Protein AF-A0A179S650-F1 (afdb_monomer)

Radius of gyration: 23.15 Å; Cα contacts (8 Å, |Δi|>4): 133; chains: 1; bounding box: 91×50×40 Å

Organism: NCBI:txid427683

Secondary structure (DSSP, 8-state):
-PPP-PPPPPEEEEEETTEEEEE----HHHHHHHHHHHHHHTTSS--TTHHHHHHHHHHHHHHHHHEEEEES-B-TTSPBPP--HHHHHHHHHSHHHHHHHIIIIIHHHHHHHHHHHHTTS-------PPPP--PPP-

Solvent-accessible surface area (backbone atoms only — not comparable to full-atom values): 8396 Å² total; per-residue (Å²): 134,91,84,87,76,79,84,65,73,70,44,78,43,80,50,48,97,76,24,36,39,26,29,42,61,88,43,70,71,49,52,55,52,15,50,50,46,24,55,51,47,76,67,44,89,65,70,75,62,45,69,61,52,24,49,51,34,30,47,51,46,42,45,64,69,21,55,75,48,72,43,73,54,47,51,100,86,64,49,78,58,74,90,42,68,68,52,47,52,56,46,56,70,35,62,69,50,34,53,34,45,37,63,72,58,46,49,59,53,52,51,55,52,48,56,60,56,62,70,70,74,82,74,82,74,80,79,76,80,76,82,86,89,75,84,84,83,133

Mean predicted aligned error: 9.76 Å

Sequence (138 aa):
MLKLSQPGEPFWLDVLPGVRVRFRPITVASMLVAREAVGKVFRDEDQDDVGARANIALVRELARRGIVEWEGIGDAGGQPIPVTREAVDLLMENWPAYDAIDNLYVAPALARDAEKNVSSSSSAGTSVEAPNTATPVA

Nearest PDB structures (foldseek):
  5nyp-assembly1_A-2  TM=3.931E-01  e=6.291E+00  Hyphomicrobium sp. MC1
  7bdj-assembly1_B  TM=3.093E-01  e=9.817E+00  Homo sapiens

pLDDT: mean 86.42, std 17.08, range [42.88, 98.69]

Foldseek 3Di:
DDDDDDFDDWDWDDQDVFKIFTWGACDPVLQVVLVVQLVVLVVDPDPPPSVVSSLLSSLLSRQLHTTDDMGQDDDPVSHDDDDDSVSSVVLCVPPSSVVSSCVVHPVVVVVVVVVVVVVPPPDPPPPPDDDDPDDDDD

Structure (mmCIF, N/CA/C/O backbone):
data_AF-A0A179S650-F1
#
_entry.id   AF-A0A179S650-F1
#
loop_
_atom_site.group_PDB
_atom_site.id
_atom_site.type_symbol
_atom_site.label_atom_id
_atom_site.label_alt_id
_atom_site.label_comp_id
_atom_site.label_asym_id
_atom_site.label_entity_id
_atom_site.label_seq_id
_atom_site.pdbx_PDB_ins_code
_atom_site.Cartn_x
_atom_site.Cartn_y
_atom_site.Cartn_z
_atom_site.occupancy
_atom_site.B_iso_or_equiv
_atom_site.auth_seq_id
_atom_site.auth_comp_id
_atom_site.auth_asym_id
_atom_site.auth_atom_id
_atom_site.pdbx_PDB_model_num
ATOM 1 N N . MET A 1 1 ? 27.386 -8.404 13.490 1.00 77.69 1 MET A N 1
ATOM 2 C CA . MET A 1 1 ? 26.578 -9.493 14.087 1.00 77.69 1 MET A CA 1
ATOM 3 C C . MET A 1 1 ? 25.110 -9.222 13.794 1.00 77.69 1 MET A C 1
ATOM 5 O O . MET A 1 1 ? 24.647 -8.134 14.120 1.00 77.69 1 MET A O 1
ATOM 9 N N . LEU A 1 2 ? 24.409 -10.156 13.145 1.00 77.50 2 LEU A N 1
ATOM 10 C CA . LEU A 1 2 ? 22.981 -10.018 12.838 1.00 77.50 2 LEU A CA 1
ATOM 11 C C . LEU A 1 2 ? 22.162 -10.116 14.134 1.00 77.50 2 LEU A C 1
ATOM 13 O O . LEU A 1 2 ? 22.281 -11.099 14.862 1.00 77.50 2 LEU A O 1
ATOM 17 N N . LYS A 1 3 ? 21.346 -9.099 14.428 1.00 71.56 3 LYS A N 1
ATOM 18 C CA . LYS A 1 3 ? 20.411 -9.113 15.561 1.00 71.56 3 LYS A CA 1
ATOM 19 C C . LYS A 1 3 ? 19.065 -9.647 15.079 1.00 71.56 3 LYS A C 1
ATOM 21 O O . LYS A 1 3 ? 18.504 -9.108 14.129 1.00 71.56 3 LYS A O 1
ATOM 26 N N . LEU A 1 4 ? 18.569 -10.704 15.717 1.00 76.56 4 LEU A N 1
ATOM 27 C CA . LEU A 1 4 ? 17.267 -11.292 15.407 1.00 76.56 4 LEU A CA 1
ATOM 28 C C . LEU A 1 4 ? 16.204 -10.711 16.344 1.00 76.56 4 LEU A C 1
ATOM 30 O O . LEU A 1 4 ? 16.412 -10.643 17.554 1.00 76.56 4 LEU A O 1
ATOM 34 N N . SER A 1 5 ? 15.067 -10.313 15.784 1.00 71.69 5 SER A N 1
ATOM 35 C CA . SER A 1 5 ? 13.887 -9.850 16.517 1.00 71.69 5 SER A CA 1
ATOM 36 C C . SER A 1 5 ? 12.631 -10.447 15.890 1.00 71.69 5 SER A C 1
ATOM 38 O O . SER A 1 5 ? 12.621 -10.779 14.702 1.00 71.69 5 SER A O 1
ATOM 40 N N . GLN A 1 6 ? 11.568 -10.590 16.679 1.00 72.88 6 GLN A N 1
ATOM 41 C CA . GLN A 1 6 ? 10.275 -11.006 16.141 1.00 72.88 6 GLN A CA 1
ATOM 42 C C . GLN A 1 6 ? 9.688 -9.910 15.232 1.00 72.88 6 GLN A C 1
ATOM 44 O O . GLN A 1 6 ? 10.024 -8.732 15.408 1.00 72.88 6 GLN A O 1
ATOM 49 N N . PRO A 1 7 ? 8.831 -10.268 14.255 1.00 75.75 7 PRO A N 1
ATOM 50 C CA . PRO A 1 7 ? 8.054 -9.281 13.516 1.00 75.75 7 PRO A CA 1
ATOM 51 C C . PRO A 1 7 ? 7.239 -8.429 14.492 1.00 75.75 7 PRO A C 1
ATOM 53 O O . PRO A 1 7 ? 6.649 -8.962 15.428 1.00 75.75 7 PRO A O 1
ATOM 56 N N . GLY A 1 8 ? 7.232 -7.113 14.287 1.00 83.94 8 GLY A N 1
ATOM 57 C CA . GLY A 1 8 ? 6.473 -6.196 15.138 1.00 83.94 8 GLY A CA 1
ATOM 58 C C . GLY A 1 8 ? 4.953 -6.357 15.010 1.00 83.94 8 GLY A C 1
ATOM 59 O O . GLY A 1 8 ? 4.440 -7.075 14.147 1.00 83.94 8 GLY A O 1
ATOM 60 N N . GLU A 1 9 ? 4.227 -5.633 15.855 1.00 92.31 9 GLU A N 1
ATOM 61 C CA . GLU A 1 9 ? 2.772 -5.510 15.757 1.00 92.31 9 GLU A CA 1
ATOM 62 C C . GLU A 1 9 ? 2.353 -4.596 14.589 1.00 92.31 9 GLU A C 1
ATOM 64 O O . GLU A 1 9 ? 3.159 -3.785 14.117 1.00 92.31 9 GLU A O 1
ATOM 69 N N . PRO A 1 10 ? 1.098 -4.695 14.103 1.00 97.06 10 PRO A N 1
ATOM 70 C CA . PRO A 1 10 ? 0.592 -3.781 13.090 1.00 97.06 10 PRO A CA 1
ATOM 71 C C . PRO A 1 10 ? 0.591 -2.322 13.561 1.00 97.06 10 PRO A C 1
ATOM 73 O O . PRO A 1 10 ? 0.061 -2.014 14.632 1.00 97.06 10 PRO A O 1
ATOM 76 N N . PHE A 1 11 ? 1.107 -1.423 12.727 1.00 96.81 11 PHE A N 1
ATOM 77 C CA . PHE A 1 11 ? 1.326 -0.009 13.040 1.00 96.81 11 PHE A CA 1
ATOM 78 C C . PHE A 1 11 ? 0.579 0.909 12.071 1.00 96.81 11 PHE A C 1
ATOM 80 O O . PHE A 1 11 ? 0.327 0.540 10.927 1.00 96.81 11 PHE A O 1
ATOM 87 N N . TRP A 1 12 ? 0.215 2.101 12.539 1.00 98.31 12 TRP A N 1
ATOM 88 C CA . TRP A 1 12 ? -0.476 3.114 11.742 1.00 98.31 12 TRP A CA 1
ATOM 89 C C . TRP A 1 12 ? 0.511 4.000 10.982 1.00 98.31 12 TRP A C 1
ATOM 91 O O . TRP A 1 12 ? 1.556 4.363 11.519 1.00 98.31 12 TRP A O 1
ATOM 101 N N . LEU A 1 13 ? 0.144 4.367 9.756 1.00 98.19 13 LEU A N 1
ATOM 102 C CA . LEU A 1 13 ? 0.788 5.400 8.953 1.00 98.19 13 LEU A CA 1
ATOM 103 C C . LEU A 1 13 ? -0.269 6.393 8.463 1.00 98.19 13 LEU A C 1
ATOM 105 O O . LEU A 1 13 ? -1.346 5.981 8.026 1.00 98.19 13 LEU A O 1
ATOM 109 N N . ASP A 1 14 ? 0.059 7.681 8.499 1.00 98.25 14 ASP A N 1
ATOM 110 C CA . ASP A 1 14 ? -0.727 8.734 7.855 1.00 98.25 14 ASP A CA 1
ATOM 111 C C . ASP A 1 14 ? -0.379 8.756 6.362 1.00 98.25 14 ASP A C 1
ATOM 113 O O . ASP A 1 14 ? 0.741 9.098 5.985 1.00 98.25 14 ASP A O 1
ATOM 117 N N . VAL A 1 15 ? -1.317 8.325 5.516 1.00 97.94 15 VAL A N 1
ATOM 118 C CA . VAL A 1 15 ? -1.082 8.127 4.074 1.00 97.94 15 VAL A CA 1
ATOM 119 C C . VAL A 1 15 ? -1.466 9.377 3.287 1.00 97.94 15 VAL A C 1
ATOM 121 O O . VAL A 1 15 ? -0.725 9.808 2.412 1.00 97.94 15 VAL A O 1
ATOM 124 N N . LEU A 1 16 ? -2.610 9.984 3.616 1.00 97.31 16 LEU A N 1
ATOM 125 C CA . LEU A 1 16 ? -3.088 11.246 3.041 1.00 97.31 16 LEU A CA 1
ATOM 126 C C . LEU A 1 16 ? -3.731 12.097 4.148 1.00 97.31 16 LEU A C 1
ATOM 128 O O . LEU A 1 16 ? -4.057 11.569 5.213 1.00 97.31 16 LEU A O 1
ATOM 132 N N . PRO A 1 17 ? -3.969 13.404 3.931 1.00 97.06 17 PRO A N 1
ATOM 133 C CA . PRO A 1 17 ? -4.726 14.215 4.879 1.00 97.06 17 PRO A CA 1
ATOM 134 C C . PRO A 1 17 ? -6.087 13.584 5.207 1.00 97.06 17 PRO A C 1
ATOM 136 O O . PRO A 1 17 ? -6.927 13.406 4.329 1.00 97.06 17 PRO A O 1
ATOM 139 N N . GLY A 1 18 ? -6.290 13.233 6.479 1.00 96.00 18 GLY A N 1
ATOM 140 C CA . GLY A 1 18 ? -7.510 12.572 6.951 1.00 96.00 18 GLY A CA 1
ATOM 141 C C . GLY A 1 18 ? -7.592 11.069 6.661 1.00 96.00 18 GLY A C 1
ATOM 142 O O . GLY A 1 18 ? -8.592 10.464 7.030 1.00 96.00 18 GLY A O 1
ATOM 143 N N . VAL A 1 19 ? -6.564 10.463 6.055 1.00 97.88 19 VAL A N 1
ATOM 144 C CA . VAL A 1 19 ? -6.497 9.027 5.751 1.00 97.88 19 VAL A CA 1
ATOM 145 C C . VAL A 1 19 ? -5.305 8.396 6.454 1.00 97.88 19 VAL A C 1
ATOM 147 O O . VAL A 1 19 ? -4.148 8.697 6.150 1.00 97.88 19 VAL A O 1
ATOM 150 N N . ARG A 1 20 ? -5.589 7.443 7.340 1.00 98.25 20 ARG A N 1
ATOM 151 C CA . ARG A 1 20 ? -4.566 6.629 8.002 1.00 98.25 20 ARG A CA 1
ATOM 152 C C . ARG A 1 20 ? -4.807 5.155 7.744 1.00 98.25 20 ARG A C 1
ATOM 154 O O . ARG A 1 20 ? -5.948 4.703 7.687 1.00 98.25 20 ARG A O 1
ATOM 161 N N . VAL A 1 21 ? -3.728 4.401 7.586 1.00 98.69 21 VAL A N 1
ATOM 162 C CA . VAL A 1 21 ? -3.777 2.978 7.245 1.00 98.69 21 VAL A CA 1
ATOM 163 C C . VAL A 1 21 ? -2.878 2.201 8.194 1.00 98.69 21 VAL A C 1
ATOM 165 O O . VAL A 1 21 ? -1.754 2.608 8.488 1.00 98.69 21 VAL A O 1
ATOM 168 N N . ARG A 1 22 ? -3.388 1.081 8.705 1.00 98.50 22 ARG A N 1
ATOM 169 C CA . ARG A 1 22 ? -2.665 0.192 9.606 1.00 98.50 22 ARG A CA 1
ATOM 170 C C . ARG A 1 22 ? -2.063 -0.962 8.824 1.00 98.50 22 ARG A C 1
ATOM 172 O O . ARG A 1 22 ? -2.781 -1.717 8.164 1.00 98.50 22 ARG A O 1
ATOM 179 N N . PHE A 1 23 ? -0.754 -1.135 8.952 1.00 98.44 23 PHE A N 1
ATOM 180 C CA . PHE A 1 23 ? 0.012 -2.134 8.223 1.00 98.44 23 PHE A CA 1
ATOM 181 C C . PHE A 1 23 ? 0.634 -3.171 9.152 1.00 98.44 23 PHE A C 1
ATOM 183 O O . PHE A 1 23 ? 1.198 -2.832 10.190 1.00 98.44 23 PHE A O 1
ATOM 190 N N . ARG A 1 24 ? 0.624 -4.442 8.747 1.00 97.31 24 ARG A N 1
ATOM 191 C CA . ARG A 1 24 ? 1.520 -5.470 9.294 1.00 97.31 24 ARG A CA 1
ATOM 192 C C . ARG A 1 24 ? 2.957 -5.160 8.874 1.00 97.31 24 ARG A C 1
ATOM 194 O O . ARG A 1 24 ? 3.168 -4.734 7.738 1.00 97.31 24 ARG A O 1
ATOM 201 N N . PRO A 1 25 ? 3.970 -5.448 9.702 1.00 95.31 25 PRO A N 1
ATOM 202 C CA . PRO A 1 25 ? 5.351 -5.408 9.236 1.00 95.31 25 PRO A CA 1
ATOM 203 C C . PRO A 1 25 ? 5.585 -6.348 8.052 1.00 95.31 25 PRO A C 1
ATOM 205 O O . PRO A 1 25 ? 5.084 -7.474 8.028 1.00 95.31 25 PRO A O 1
ATOM 208 N N . ILE A 1 26 ? 6.375 -5.891 7.078 1.00 94.62 26 ILE A N 1
ATOM 209 C CA . ILE A 1 26 ? 6.742 -6.703 5.916 1.00 94.62 26 ILE A CA 1
ATOM 210 C C . ILE A 1 26 ? 7.649 -7.842 6.382 1.00 94.62 26 ILE A C 1
ATOM 212 O O . ILE A 1 26 ? 8.762 -7.634 6.864 1.00 94.62 26 ILE A O 1
ATOM 216 N N . THR A 1 27 ? 7.152 -9.067 6.241 1.00 92.31 27 THR A N 1
ATOM 217 C CA . THR A 1 27 ? 7.890 -10.293 6.554 1.00 92.31 27 THR A CA 1
ATOM 218 C C . THR A 1 27 ? 8.605 -10.834 5.321 1.00 92.31 27 THR A C 1
ATOM 220 O O . THR A 1 27 ? 8.224 -10.539 4.187 1.00 92.31 27 THR A O 1
ATOM 223 N N . VAL A 1 28 ? 9.581 -11.724 5.530 1.00 91.88 28 VAL A N 1
ATOM 224 C CA . VAL A 1 28 ? 10.244 -12.457 4.435 1.00 91.88 28 VAL A CA 1
ATOM 225 C C . VAL A 1 28 ? 9.220 -13.186 3.556 1.00 91.88 28 VAL A C 1
ATOM 227 O O . VAL A 1 28 ? 9.306 -13.122 2.335 1.00 91.88 28 VAL A O 1
ATOM 230 N N . ALA A 1 29 ? 8.202 -13.812 4.157 1.00 93.56 29 ALA A N 1
ATOM 231 C CA . ALA A 1 29 ? 7.135 -14.479 3.412 1.00 93.56 29 ALA A CA 1
ATOM 232 C C . ALA A 1 29 ? 6.347 -13.508 2.513 1.00 93.56 29 ALA A C 1
ATOM 234 O O . ALA A 1 29 ? 5.992 -13.857 1.390 1.00 93.56 29 ALA A O 1
ATOM 235 N N . SER A 1 30 ? 6.098 -12.280 2.978 1.00 95.06 30 SER A N 1
ATOM 236 C CA . SER A 1 30 ? 5.430 -11.249 2.172 1.00 95.06 30 SER A CA 1
ATOM 237 C C . SER A 1 30 ? 6.319 -10.776 1.026 1.00 95.06 30 SER A C 1
ATOM 239 O O . SER A 1 30 ? 5.850 -10.672 -0.103 1.00 95.06 30 SER A O 1
ATOM 241 N N . MET A 1 31 ? 7.613 -10.585 1.295 1.00 95.62 31 MET A N 1
ATOM 242 C CA . MET A 1 31 ? 8.598 -10.195 0.287 1.00 95.62 31 MET A CA 1
ATOM 243 C C . MET A 1 31 ? 8.745 -11.246 -0.822 1.00 95.62 31 MET A C 1
ATOM 245 O O . MET A 1 31 ? 8.775 -10.898 -1.998 1.00 95.62 31 MET A O 1
ATOM 249 N N . LEU A 1 32 ? 8.808 -12.536 -0.476 1.00 96.50 32 LEU A N 1
ATOM 250 C CA . LEU A 1 32 ? 8.945 -13.612 -1.464 1.00 96.50 32 LEU A CA 1
ATOM 251 C C . LEU A 1 32 ? 7.735 -13.700 -2.397 1.00 96.50 32 LEU A C 1
ATOM 253 O O . LEU A 1 32 ? 7.913 -13.868 -3.601 1.00 96.50 32 LEU A O 1
ATOM 257 N N . VAL A 1 33 ? 6.520 -13.529 -1.873 1.00 97.25 33 VAL A N 1
ATOM 258 C CA . VAL A 1 33 ? 5.326 -13.537 -2.727 1.00 97.25 33 VAL A CA 1
ATOM 259 C C . VAL A 1 33 ? 5.236 -12.274 -3.583 1.00 97.25 33 VAL A C 1
ATOM 261 O O . VAL A 1 33 ? 4.893 -12.360 -4.760 1.00 97.25 33 VAL A O 1
ATOM 264 N N . ALA A 1 34 ? 5.624 -11.113 -3.052 1.00 97.00 34 ALA A N 1
ATOM 265 C CA . ALA A 1 34 ? 5.703 -9.893 -3.850 1.00 97.00 34 ALA A CA 1
ATOM 266 C C . ALA A 1 34 ? 6.722 -10.030 -5.000 1.00 97.00 34 ALA A C 1
ATOM 268 O O . ALA A 1 34 ? 6.438 -9.648 -6.133 1.00 97.00 34 ALA A O 1
ATOM 269 N N . ARG A 1 35 ? 7.871 -10.679 -4.761 1.00 95.94 35 ARG A N 1
ATOM 270 C CA . ARG A 1 35 ? 8.842 -11.021 -5.819 1.00 95.94 35 ARG A CA 1
ATOM 271 C C . ARG A 1 35 ? 8.281 -12.001 -6.847 1.00 95.94 35 ARG A C 1
ATOM 273 O O . ARG A 1 35 ? 8.613 -11.895 -8.023 1.00 95.94 35 ARG A O 1
ATOM 280 N N . GLU A 1 36 ? 7.432 -12.941 -6.442 1.00 97.06 36 GLU A N 1
ATOM 281 C CA . GLU A 1 36 ? 6.738 -13.819 -7.389 1.00 97.06 36 GLU A CA 1
ATOM 282 C C . GLU A 1 36 ? 5.791 -13.019 -8.298 1.00 97.06 36 GLU A C 1
ATOM 284 O O . GLU A 1 36 ? 5.753 -13.267 -9.504 1.00 97.06 36 GLU A O 1
ATOM 289 N N . ALA A 1 37 ? 5.068 -12.037 -7.746 1.00 96.19 37 ALA A N 1
ATOM 290 C CA . ALA A 1 37 ? 4.218 -11.132 -8.520 1.00 96.19 37 ALA A CA 1
ATOM 291 C C . ALA A 1 37 ? 5.039 -10.319 -9.535 1.00 96.19 37 ALA A C 1
ATOM 293 O O . ALA A 1 37 ? 4.692 -10.285 -10.713 1.00 96.19 37 ALA A O 1
ATOM 294 N N . VAL A 1 38 ? 6.182 -9.774 -9.113 1.00 96.75 38 VAL A N 1
ATOM 295 C CA . VAL A 1 38 ? 7.158 -9.126 -10.005 1.00 96.75 38 VAL A CA 1
ATOM 296 C C . VAL A 1 38 ? 7.632 -10.079 -11.107 1.00 96.75 38 VAL A C 1
ATOM 298 O O . VAL A 1 38 ? 7.632 -9.737 -12.285 1.00 96.75 38 VAL A O 1
ATOM 301 N N . GLY A 1 39 ? 7.988 -11.313 -10.749 1.00 94.56 39 GLY A N 1
ATOM 302 C CA . GLY A 1 39 ? 8.445 -12.317 -11.706 1.00 94.56 39 GLY A CA 1
ATOM 303 C C . GLY A 1 39 ? 7.388 -12.726 -12.736 1.00 94.56 39 GLY A C 1
ATOM 304 O O . GLY A 1 39 ? 7.758 -13.263 -13.776 1.00 94.56 39 GLY A O 1
ATOM 305 N N . LYS A 1 40 ? 6.091 -12.519 -12.464 1.00 93.62 40 LYS A N 1
ATOM 306 C CA . LYS A 1 40 ? 5.013 -12.715 -13.449 1.00 93.62 40 LYS A CA 1
ATOM 307 C C . LYS A 1 40 ? 4.996 -11.593 -14.485 1.00 93.62 40 LYS A C 1
ATOM 309 O O . LYS A 1 40 ? 4.807 -11.895 -15.652 1.00 93.62 40 LYS A O 1
ATOM 314 N N . VAL A 1 41 ? 5.276 -10.352 -14.078 1.00 93.94 41 VAL A N 1
ATOM 315 C CA . VAL A 1 41 ? 5.391 -9.206 -14.997 1.00 93.94 41 VAL A CA 1
ATOM 316 C C . VAL A 1 41 ? 6.535 -9.411 -15.988 1.00 93.94 41 VAL A C 1
ATOM 318 O O . VAL A 1 41 ? 6.348 -9.235 -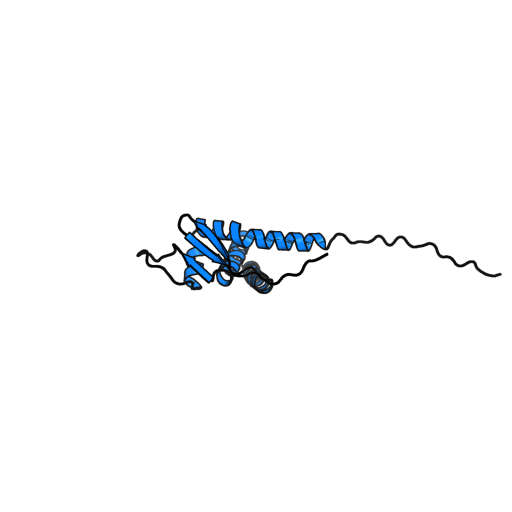17.178 1.00 93.94 41 VAL A O 1
ATOM 32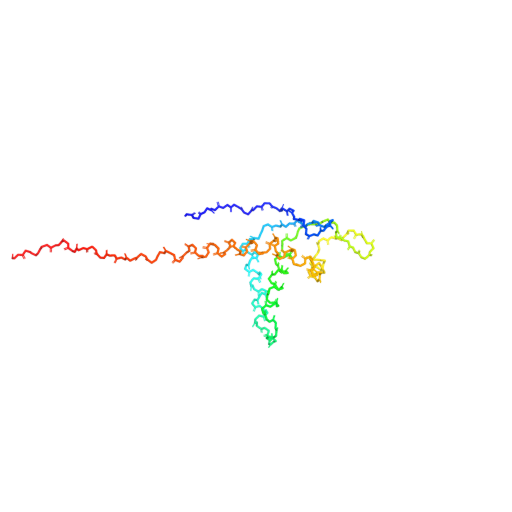1 N N . PHE A 1 42 ? 7.701 -9.871 -15.529 1.00 89.56 42 PHE A N 1
ATOM 322 C CA . PHE A 1 42 ? 8.840 -10.127 -16.425 1.00 89.56 42 PHE A CA 1
ATOM 323 C C . PHE A 1 42 ? 8.639 -11.291 -17.406 1.00 89.56 42 PHE A C 1
ATOM 325 O O . PHE A 1 42 ? 9.402 -11.425 -18.358 1.00 89.56 42 PHE A O 1
ATOM 332 N N . ARG A 1 43 ? 7.660 -12.164 -17.149 1.00 89.31 43 ARG A N 1
ATOM 333 C CA . ARG A 1 43 ? 7.289 -13.271 -18.043 1.00 89.31 43 ARG A CA 1
ATOM 334 C C . ARG A 1 43 ? 6.210 -12.881 -19.051 1.00 89.31 43 ARG A C 1
ATOM 336 O O . ARG A 1 43 ? 5.876 -13.708 -19.892 1.00 89.31 43 ARG A O 1
ATOM 343 N N . ASP A 1 44 ? 5.653 -11.682 -18.924 1.00 86.38 44 ASP A N 1
ATOM 344 C CA . ASP A 1 44 ? 4.706 -11.131 -19.881 1.00 86.38 44 ASP A CA 1
ATOM 345 C C . ASP A 1 44 ? 5.411 -10.874 -21.225 1.00 86.38 44 ASP A C 1
ATOM 347 O O . ASP A 1 44 ? 6.605 -10.564 -21.274 1.00 86.38 44 ASP A O 1
ATOM 351 N N . GLU A 1 45 ? 4.683 -11.058 -22.322 1.00 82.12 45 GLU A N 1
ATOM 352 C CA . GLU A 1 45 ? 5.202 -10.849 -23.678 1.00 82.12 45 GLU A CA 1
ATOM 353 C C . GLU A 1 45 ? 5.371 -9.352 -23.973 1.00 82.12 45 GLU A C 1
ATOM 355 O O . GLU A 1 45 ? 6.222 -8.962 -24.773 1.00 82.12 45 GLU A O 1
ATOM 360 N N . ASP A 1 46 ? 4.602 -8.516 -23.274 1.00 85.44 46 ASP A N 1
ATOM 361 C CA . ASP A 1 46 ? 4.687 -7.066 -23.327 1.00 85.44 46 ASP A CA 1
ATOM 362 C C . ASP A 1 46 ? 5.841 -6.542 -22.455 1.00 85.44 46 ASP A C 1
ATOM 364 O O . ASP A 1 46 ? 5.841 -6.667 -21.226 1.00 85.44 46 ASP A O 1
ATOM 368 N N . GLN A 1 47 ? 6.844 -5.966 -23.117 1.00 83.81 47 GLN A N 1
ATOM 369 C CA . GLN A 1 47 ? 8.061 -5.446 -22.491 1.00 83.81 47 GLN A CA 1
ATOM 370 C C . GLN A 1 47 ? 8.007 -3.931 -22.248 1.00 83.81 47 GLN A C 1
ATOM 372 O O . GLN A 1 47 ? 8.945 -3.377 -21.664 1.00 83.81 47 GLN A O 1
ATOM 377 N N . ASP A 1 48 ? 6.924 -3.263 -22.651 1.00 91.44 48 ASP A N 1
ATOM 378 C CA . ASP A 1 48 ? 6.758 -1.836 -22.412 1.00 91.44 48 ASP A CA 1
ATOM 379 C C . ASP A 1 48 ? 6.521 -1.578 -20.918 1.00 91.44 48 ASP A C 1
ATOM 381 O O . ASP A 1 48 ? 5.790 -2.295 -20.225 1.00 91.44 48 ASP A O 1
ATOM 385 N N . ASP A 1 49 ? 7.203 -0.557 -20.393 1.00 92.19 49 ASP A N 1
ATOM 386 C CA . ASP A 1 49 ? 7.121 -0.127 -18.994 1.00 92.19 49 ASP A CA 1
ATOM 387 C C . ASP A 1 49 ? 7.335 -1.251 -17.963 1.00 92.19 49 ASP A C 1
ATOM 389 O O . ASP A 1 4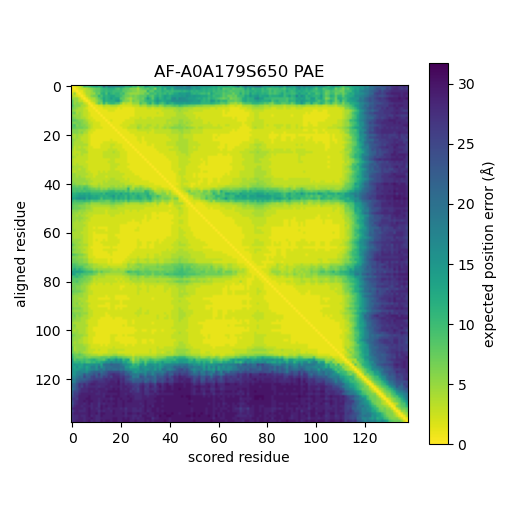9 ? 6.888 -1.153 -16.815 1.00 92.19 49 ASP A O 1
ATOM 393 N N . VAL A 1 50 ? 8.059 -2.318 -18.332 1.00 93.25 50 VAL A N 1
ATOM 394 C CA . VAL A 1 50 ? 8.228 -3.522 -17.499 1.00 93.25 50 VAL A CA 1
ATOM 395 C C . VAL A 1 50 ? 8.733 -3.193 -16.090 1.00 93.25 50 VAL A C 1
ATOM 397 O O . VAL A 1 50 ? 8.271 -3.775 -15.111 1.00 93.25 50 VAL A O 1
ATOM 400 N N . GLY A 1 51 ? 9.625 -2.205 -15.961 1.00 93.19 51 GLY A N 1
ATOM 401 C CA . GLY A 1 51 ? 10.129 -1.734 -14.670 1.00 93.19 51 GLY A CA 1
ATOM 402 C C . GLY A 1 51 ? 9.047 -1.074 -13.809 1.00 93.19 51 GLY A C 1
ATOM 403 O O . GLY A 1 51 ? 8.930 -1.385 -12.623 1.00 93.19 51 GLY A O 1
ATOM 404 N N . ALA A 1 52 ? 8.217 -0.213 -14.404 1.00 94.38 52 ALA A N 1
ATOM 405 C CA . ALA A 1 52 ? 7.111 0.433 -13.703 1.00 94.38 52 ALA A CA 1
ATOM 406 C C . ALA A 1 52 ? 6.038 -0.590 -13.307 1.00 94.38 52 ALA A C 1
ATOM 408 O O . ALA A 1 52 ? 5.598 -0.620 -12.159 1.00 94.38 52 ALA A O 1
ATOM 409 N N . ARG A 1 53 ? 5.683 -1.501 -14.219 1.00 95.50 53 ARG A N 1
ATOM 410 C CA . ARG A 1 53 ? 4.737 -2.597 -13.963 1.00 95.50 53 ARG A CA 1
ATOM 411 C C . ARG A 1 53 ? 5.234 -3.538 -12.869 1.00 95.50 53 ARG A C 1
ATOM 413 O O . ARG A 1 53 ? 4.449 -3.960 -12.021 1.00 95.50 53 ARG A O 1
ATOM 420 N N . ALA A 1 54 ? 6.531 -3.843 -12.854 1.00 96.00 54 ALA A N 1
ATOM 421 C CA . ALA A 1 54 ? 7.157 -4.623 -11.796 1.00 96.00 54 ALA A CA 1
ATOM 422 C C . ALA A 1 54 ? 7.046 -3.905 -10.444 1.00 96.00 54 ALA A C 1
ATOM 424 O O . ALA A 1 54 ? 6.644 -4.535 -9.465 1.00 96.00 54 ALA A O 1
ATOM 425 N N . ASN A 1 55 ? 7.323 -2.597 -10.382 1.00 96.38 55 ASN A N 1
ATOM 426 C CA . ASN A 1 55 ? 7.156 -1.837 -9.141 1.00 96.38 55 ASN A CA 1
ATOM 427 C C . ASN A 1 55 ? 5.695 -1.847 -8.663 1.00 96.38 55 ASN A C 1
ATOM 429 O O . ASN A 1 55 ? 5.428 -2.198 -7.517 1.00 96.38 55 ASN A O 1
ATOM 433 N N . ILE A 1 56 ? 4.741 -1.588 -9.563 1.00 97.56 56 ILE A N 1
ATOM 434 C CA . ILE A 1 56 ? 3.303 -1.632 -9.253 1.00 97.56 56 ILE A CA 1
ATOM 435 C C . ILE A 1 56 ? 2.905 -3.004 -8.701 1.00 97.56 56 ILE A C 1
ATOM 437 O O . ILE A 1 56 ? 2.193 -3.085 -7.698 1.00 97.56 56 ILE A O 1
ATOM 441 N N . ALA A 1 57 ? 3.373 -4.094 -9.317 1.00 97.62 57 ALA A N 1
ATOM 442 C CA . ALA A 1 57 ? 3.093 -5.449 -8.848 1.0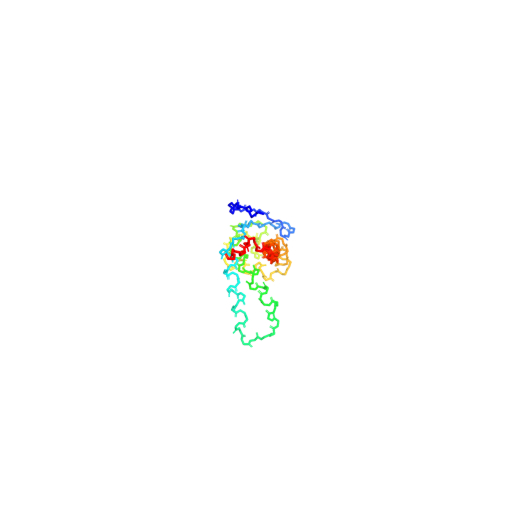0 97.62 57 ALA A CA 1
ATOM 443 C C . ALA A 1 57 ? 3.661 -5.707 -7.443 1.00 97.62 57 ALA A C 1
ATOM 445 O O . ALA A 1 57 ? 2.984 -6.319 -6.613 1.00 97.62 57 ALA A O 1
ATOM 446 N N . LEU A 1 58 ? 4.874 -5.221 -7.163 1.00 98.19 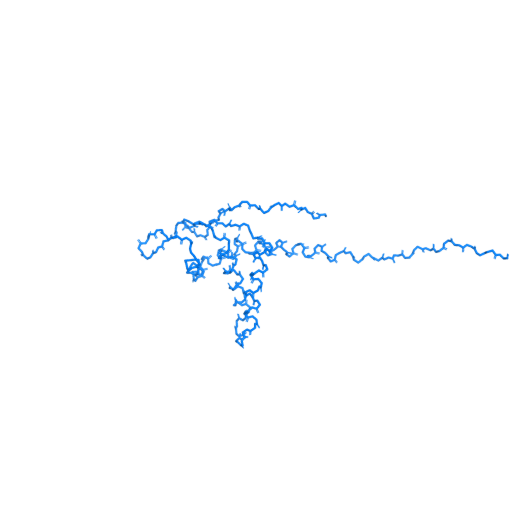58 LEU A N 1
ATOM 447 C CA . LEU A 1 58 ? 5.515 -5.336 -5.856 1.00 98.19 58 LEU A CA 1
ATOM 448 C C . LEU A 1 58 ? 4.728 -4.578 -4.779 1.00 98.19 58 LEU A C 1
ATOM 450 O O . LEU A 1 58 ? 4.334 -5.173 -3.773 1.00 98.19 58 LEU A O 1
ATOM 454 N N . VAL A 1 59 ? 4.482 -3.28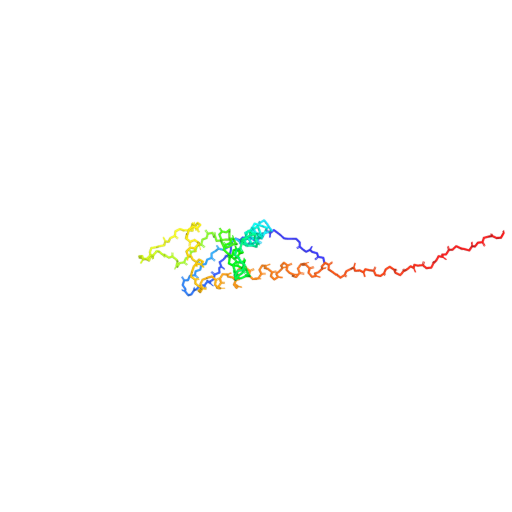3 -5.002 1.00 98.38 59 VAL A N 1
ATOM 455 C CA . VAL A 1 59 ? 3.802 -2.393 -4.051 1.00 98.38 59 VAL A CA 1
ATOM 456 C C . VAL A 1 59 ? 2.390 -2.895 -3.777 1.00 98.38 59 VAL A C 1
ATOM 458 O O . VAL A 1 59 ? 2.009 -3.054 -2.617 1.00 98.38 59 VAL A O 1
ATOM 461 N N . ARG A 1 60 ? 1.636 -3.248 -4.825 1.00 98.44 60 ARG A N 1
ATOM 462 C CA . ARG A 1 60 ? 0.268 -3.761 -4.693 1.00 98.44 60 ARG A CA 1
ATOM 463 C C . ARG A 1 60 ? 0.215 -5.065 -3.904 1.00 98.44 60 ARG A C 1
ATOM 465 O O . ARG A 1 60 ? -0.649 -5.223 -3.042 1.00 98.44 60 ARG A O 1
ATOM 472 N N . GLU A 1 61 ? 1.116 -6.012 -4.166 1.00 98.44 61 GLU A N 1
ATOM 473 C CA . GLU A 1 61 ? 1.110 -7.289 -3.444 1.00 98.44 61 GLU A CA 1
ATOM 474 C C . GLU A 1 61 ? 1.502 -7.113 -1.970 1.00 98.44 61 GLU A C 1
ATOM 476 O O . GLU A 1 61 ? 0.906 -7.745 -1.093 1.00 98.44 61 GLU A O 1
ATOM 481 N N . LEU A 1 62 ? 2.438 -6.208 -1.669 1.00 98.44 62 LEU A N 1
ATOM 482 C CA . LEU A 1 62 ? 2.775 -5.854 -0.290 1.00 98.44 62 LEU A CA 1
ATOM 483 C C . LEU A 1 62 ? 1.627 -5.118 0.410 1.00 98.44 62 LEU A C 1
ATOM 485 O O . LEU A 1 62 ? 1.315 -5.458 1.550 1.00 98.44 62 LEU A O 1
ATOM 489 N N . ALA A 1 63 ? 0.945 -4.187 -0.260 1.00 98.38 63 ALA A N 1
ATOM 490 C CA . ALA A 1 63 ? -0.213 -3.481 0.285 1.00 98.38 63 ALA A CA 1
ATOM 491 C C . ALA A 1 63 ? -1.362 -4.446 0.622 1.00 98.38 63 ALA A C 1
ATOM 493 O O . ALA A 1 63 ? -1.862 -4.437 1.746 1.00 98.38 63 ALA A O 1
ATOM 494 N N . ARG A 1 64 ? -1.716 -5.362 -0.290 1.00 98.25 64 ARG A N 1
ATOM 495 C CA . ARG A 1 64 ? -2.760 -6.387 -0.069 1.00 98.25 64 ARG A CA 1
ATOM 496 C C . ARG A 1 64 ? -2.509 -7.259 1.163 1.00 98.25 64 ARG A C 1
ATOM 498 O O . ARG A 1 64 ? -3.452 -7.742 1.782 1.00 98.25 64 ARG A O 1
ATOM 505 N N . ARG A 1 65 ? -1.242 -7.502 1.503 1.00 97.31 65 ARG A N 1
ATOM 506 C CA . ARG A 1 65 ? -0.831 -8.323 2.657 1.00 97.31 65 ARG A CA 1
ATOM 507 C C . ARG A 1 65 ? -0.673 -7.503 3.933 1.00 97.31 65 ARG A C 1
ATOM 509 O O . ARG A 1 65 ? -0.948 -7.989 5.037 1.00 97.31 65 ARG A O 1
ATOM 516 N N . GLY A 1 66 ? -0.180 -6.284 3.762 1.00 97.62 66 GLY A N 1
ATOM 517 C CA . GLY A 1 66 ? 0.157 -5.354 4.819 1.00 97.62 66 GLY A CA 1
ATOM 518 C C . GLY A 1 66 ? -1.072 -4.727 5.446 1.00 97.62 66 GLY A C 1
ATOM 519 O O . GLY A 1 66 ? -1.169 -4.721 6.666 1.00 97.62 66 GLY A O 1
ATOM 520 N N . ILE A 1 67 ? -2.012 -4.235 4.642 1.00 98.56 67 ILE A N 1
ATOM 521 C CA . ILE A 1 67 ? -3.155 -3.462 5.130 1.00 98.56 67 ILE A CA 1
ATOM 522 C C . ILE A 1 67 ? -4.089 -4.356 5.952 1.00 98.56 67 ILE A C 1
ATOM 524 O O . ILE A 1 67 ? -4.493 -5.438 5.519 1.00 98.56 67 ILE A O 1
ATOM 528 N N . VAL A 1 68 ? -4.411 -3.911 7.168 1.00 98.19 68 VAL A N 1
ATOM 529 C CA . VAL A 1 68 ? -5.302 -4.635 8.097 1.00 98.19 68 VAL A CA 1
ATOM 530 C C . VAL A 1 68 ? -6.509 -3.822 8.522 1.00 98.19 68 VAL A C 1
ATOM 532 O O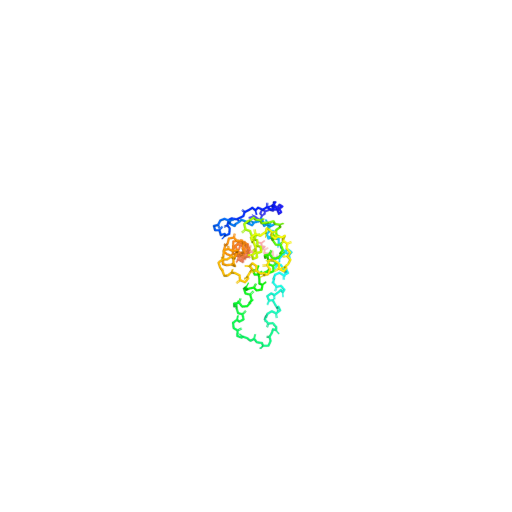 . VAL A 1 68 ? -7.517 -4.396 8.915 1.00 98.19 68 VAL A O 1
ATOM 535 N N . GLU A 1 69 ? -6.379 -2.502 8.481 1.00 98.31 69 GLU A N 1
ATOM 536 C CA . GLU A 1 69 ? -7.348 -1.542 8.991 1.00 98.31 69 GLU A CA 1
ATOM 537 C C . GLU A 1 69 ? -7.053 -0.187 8.333 1.00 98.31 69 GLU A C 1
ATOM 539 O O . GLU A 1 69 ? -5.902 0.087 7.976 1.00 98.31 69 GLU A O 1
ATOM 544 N N . TRP A 1 70 ? -8.063 0.661 8.168 1.00 98.56 70 TRP A N 1
ATOM 545 C CA . TRP A 1 70 ? -7.886 2.042 7.721 1.00 98.56 70 TRP A CA 1
ATOM 546 C C . TRP A 1 70 ? -8.970 2.949 8.289 1.00 98.56 70 TRP A C 1
ATOM 548 O O . TRP A 1 70 ? -10.027 2.490 8.719 1.00 98.56 70 TRP A O 1
ATOM 558 N N . GLU A 1 71 ? -8.716 4.249 8.240 1.00 98.00 71 GLU A N 1
ATOM 559 C CA . GLU A 1 71 ? -9.691 5.292 8.525 1.00 98.00 71 GLU A CA 1
ATOM 560 C C . GLU A 1 71 ? -9.621 6.378 7.455 1.00 98.00 71 GLU A C 1
ATOM 562 O O . GLU A 1 71 ? -8.577 6.581 6.833 1.00 98.00 71 GLU A O 1
ATOM 567 N N . GLY A 1 72 ? -10.743 7.068 7.241 1.00 96.31 72 GLY A N 1
ATOM 568 C CA . GLY A 1 72 ? -10.852 8.123 6.230 1.00 96.31 72 GLY A CA 1
ATOM 569 C C . GLY A 1 72 ? -11.058 7.623 4.801 1.00 96.31 72 GLY A C 1
ATOM 570 O O . GLY A 1 72 ? -11.088 8.430 3.878 1.00 96.31 72 GLY A O 1
ATOM 571 N N . ILE A 1 73 ? -11.221 6.311 4.607 1.00 96.69 73 ILE A N 1
ATOM 572 C CA . ILE A 1 73 ? -11.506 5.704 3.303 1.00 96.69 73 ILE A CA 1
ATOM 573 C C . ILE A 1 73 ? -12.970 5.276 3.266 1.00 96.69 73 ILE A C 1
ATOM 575 O O . ILE A 1 73 ? -13.416 4.471 4.089 1.00 96.69 73 ILE A O 1
ATOM 579 N N . GLY A 1 74 ? -13.704 5.810 2.295 1.00 94.75 74 GLY A N 1
ATOM 580 C CA . GLY A 1 74 ? -15.109 5.505 2.082 1.00 94.75 74 GLY A CA 1
ATOM 581 C C . GLY A 1 74 ? -15.467 5.353 0.610 1.00 94.75 74 GLY A C 1
ATOM 582 O O . GLY A 1 74 ? -14.652 5.602 -0.277 1.00 94.75 74 GLY A O 1
ATOM 583 N N . ASP A 1 75 ? -16.693 4.908 0.367 1.00 92.00 75 ASP A N 1
ATOM 584 C CA . ASP A 1 75 ? -17.267 4.792 -0.968 1.00 92.00 75 ASP A CA 1
ATOM 585 C C . ASP A 1 75 ? -17.652 6.166 -1.551 1.00 92.00 75 ASP A C 1
ATOM 587 O O . ASP A 1 75 ? -17.404 7.223 -0.966 1.00 92.00 75 ASP A O 1
ATOM 591 N N . ALA A 1 76 ? -18.298 6.164 -2.720 1.00 89.50 76 ALA A N 1
ATOM 592 C CA . ALA A 1 76 ? -18.768 7.388 -3.371 1.00 89.50 76 ALA A CA 1
ATOM 593 C C . ALA A 1 76 ? -19.787 8.191 -2.531 1.00 89.50 76 ALA A C 1
ATOM 595 O O . ALA A 1 76 ? -19.972 9.381 -2.777 1.00 89.50 76 ALA A O 1
ATOM 596 N N . GLY A 1 77 ? -20.450 7.559 -1.557 1.00 89.25 77 GLY A N 1
ATOM 597 C CA . GLY A 1 77 ? -21.352 8.202 -0.602 1.00 89.25 77 GLY A CA 1
ATOM 598 C C . GLY A 1 77 ? -20.664 8.650 0.691 1.00 89.25 77 GLY A C 1
ATOM 599 O O . GLY A 1 77 ? -21.339 9.169 1.580 1.00 89.25 77 GLY A O 1
ATOM 600 N N . GLY A 1 78 ? -19.348 8.450 0.815 1.00 89.56 78 GLY A N 1
ATOM 601 C CA . GLY A 1 78 ? -18.572 8.753 2.015 1.00 89.56 78 GLY A CA 1
ATOM 602 C C . GLY A 1 78 ? -18.747 7.736 3.143 1.00 89.56 78 GLY A C 1
ATOM 603 O O . GLY A 1 78 ? -18.325 8.010 4.267 1.00 89.56 78 GLY A O 1
ATOM 604 N N . GLN A 1 79 ? -19.357 6.577 2.880 1.00 94.31 79 GLN A N 1
ATOM 605 C CA . GLN A 1 79 ? -19.513 5.540 3.895 1.00 94.31 79 GLN A CA 1
ATOM 606 C C . GLN A 1 79 ? -18.225 4.733 4.040 1.00 94.31 79 GLN A C 1
ATOM 608 O O . GLN A 1 79 ? -17.661 4.336 3.018 1.00 94.31 79 GLN A O 1
ATOM 613 N N . PRO A 1 80 ? -17.756 4.450 5.271 1.00 95.38 80 PRO A N 1
ATOM 614 C CA . PRO A 1 80 ? -16.550 3.661 5.478 1.00 95.38 80 PRO A CA 1
ATOM 615 C C . PRO A 1 80 ? -16.634 2.305 4.781 1.00 95.38 80 PRO A C 1
ATOM 617 O O . PRO A 1 80 ? -17.592 1.554 4.975 1.00 95.38 80 PRO A O 1
ATOM 620 N N . ILE A 1 81 ? -15.608 1.975 4.000 1.00 96.69 81 ILE A N 1
ATOM 621 C CA . ILE A 1 81 ? -15.516 0.676 3.329 1.00 96.69 81 ILE A CA 1
ATOM 622 C C . ILE A 1 81 ? -14.626 -0.279 4.131 1.00 96.69 81 ILE A C 1
ATOM 624 O O . ILE A 1 81 ? -13.635 0.162 4.713 1.00 96.69 81 ILE A O 1
ATOM 628 N N . PRO A 1 82 ? -14.937 -1.585 4.193 1.00 96.69 82 PRO A N 1
ATOM 629 C CA . PRO A 1 82 ? -14.067 -2.558 4.840 1.00 96.69 82 PRO A CA 1
ATOM 630 C C . PRO A 1 82 ? -12.802 -2.811 4.013 1.00 96.69 82 PRO A C 1
ATOM 632 O O . PRO A 1 82 ? -12.808 -2.701 2.786 1.00 96.69 82 PRO A O 1
ATOM 635 N N . VAL A 1 83 ? -11.726 -3.231 4.682 1.00 97.94 83 VAL A N 1
ATOM 636 C CA . VAL A 1 83 ? -10.502 -3.685 4.010 1.00 97.94 83 VAL A CA 1
ATOM 637 C C . VAL A 1 83 ? -10.778 -5.013 3.302 1.00 97.94 83 VAL A C 1
ATOM 639 O O . VAL A 1 83 ? -10.808 -6.073 3.927 1.00 97.94 83 VAL A O 1
ATOM 642 N N . THR A 1 84 ? -10.957 -4.960 1.985 1.00 97.75 84 THR A N 1
ATOM 643 C CA . THR A 1 84 ? -10.983 -6.135 1.101 1.00 97.75 84 THR A CA 1
ATOM 644 C C . THR A 1 84 ? -9.881 -6.027 0.053 1.00 97.75 84 THR A C 1
ATOM 646 O O . THR A 1 84 ? -9.291 -4.962 -0.136 1.00 97.75 84 THR A O 1
ATOM 649 N N . ARG A 1 85 ? -9.590 -7.127 -0.651 1.00 96.69 85 ARG A N 1
ATOM 650 C CA . ARG A 1 85 ? -8.607 -7.119 -1.744 1.00 96.69 85 ARG A CA 1
ATOM 651 C C . ARG A 1 85 ? -8.986 -6.095 -2.816 1.00 96.69 85 ARG A C 1
ATOM 653 O O . ARG A 1 85 ? -8.126 -5.353 -3.270 1.00 96.69 85 ARG A O 1
ATOM 660 N N . GLU A 1 86 ? -10.264 -6.035 -3.162 1.00 97.00 86 GLU A N 1
ATOM 661 C CA . GLU A 1 86 ? -10.821 -5.138 -4.173 1.00 97.00 86 GLU A CA 1
ATOM 662 C C . GLU A 1 86 ? -10.717 -3.679 -3.723 1.00 97.00 86 GLU A C 1
ATOM 664 O O . GLU A 1 86 ? -10.306 -2.821 -4.496 1.00 97.00 86 GLU A O 1
ATOM 669 N N . ALA A 1 87 ? -11.020 -3.394 -2.453 1.00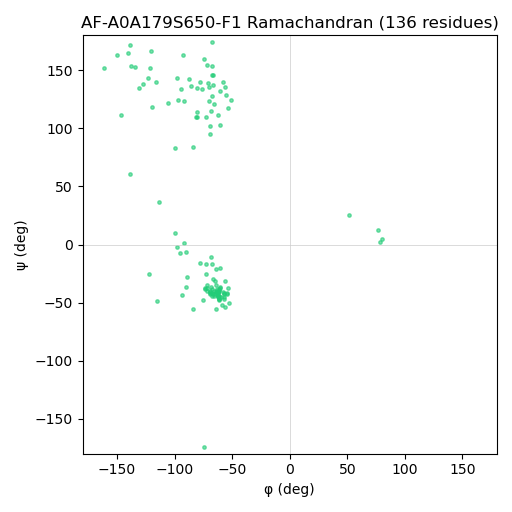 97.81 87 ALA A N 1
ATOM 670 C CA . ALA A 1 87 ? -10.898 -2.049 -1.903 1.00 97.81 87 ALA A CA 1
ATOM 671 C C . ALA A 1 87 ? -9.430 -1.585 -1.818 1.00 97.81 87 ALA A C 1
ATOM 673 O O . ALA A 1 87 ? -9.130 -0.432 -2.124 1.00 97.81 87 ALA A O 1
ATOM 674 N N . VAL A 1 88 ? -8.497 -2.480 -1.467 1.00 98.31 88 VAL A N 1
ATOM 675 C CA . VAL A 1 88 ? -7.054 -2.188 -1.532 1.00 98.31 88 VAL A CA 1
ATOM 676 C C . VAL A 1 88 ? -6.625 -1.925 -2.973 1.00 98.31 88 VAL A C 1
ATOM 678 O O . VAL A 1 88 ? -5.864 -0.996 -3.219 1.00 98.31 88 VAL A O 1
ATOM 681 N N . ASP A 1 89 ? -7.120 -2.704 -3.933 1.00 97.69 89 ASP A N 1
ATOM 682 C CA . ASP A 1 89 ? -6.805 -2.495 -5.343 1.00 97.69 89 ASP A CA 1
ATOM 683 C C . ASP A 1 89 ? -7.301 -1.141 -5.850 1.00 97.69 89 ASP A C 1
ATOM 685 O O . ASP A 1 89 ? -6.544 -0.457 -6.530 1.00 97.69 89 ASP A O 1
ATOM 689 N N . LEU A 1 90 ? -8.505 -0.719 -5.454 1.00 97.25 90 LEU A N 1
ATOM 690 C CA . LEU A 1 90 ? -9.028 0.618 -5.749 1.00 97.25 90 LEU A CA 1
ATOM 691 C C . LEU A 1 90 ? -8.181 1.727 -5.112 1.00 97.25 90 LEU A C 1
ATOM 693 O O . LEU A 1 90 ? -7.909 2.732 -5.765 1.00 97.25 90 LEU A O 1
ATOM 697 N N . LEU A 1 91 ? -7.723 1.546 -3.868 1.00 97.62 91 LEU A N 1
ATOM 698 C CA . LEU A 1 91 ? -6.805 2.488 -3.220 1.00 97.62 91 LEU A CA 1
ATOM 699 C C . LEU A 1 91 ? -5.488 2.619 -4.000 1.00 97.62 91 LEU A C 1
ATOM 701 O O . LEU A 1 91 ? -4.953 3.717 -4.111 1.00 97.62 91 LEU A O 1
ATOM 705 N N . MET A 1 92 ? -4.979 1.522 -4.564 1.00 98.19 92 MET A N 1
ATOM 706 C CA . MET A 1 92 ? -3.748 1.511 -5.365 1.00 98.19 92 MET A CA 1
ATOM 707 C C . MET A 1 92 ? -3.899 2.156 -6.750 1.00 98.19 92 MET A C 1
ATOM 709 O O . MET A 1 92 ? -2.886 2.507 -7.345 1.00 98.19 92 MET A O 1
ATOM 713 N N . GLU A 1 93 ? -5.122 2.354 -7.255 1.00 97.50 93 GLU A N 1
ATOM 714 C CA . GLU A 1 93 ? -5.366 3.166 -8.462 1.00 97.50 93 GLU A CA 1
ATOM 715 C C . GLU A 1 93 ? -5.319 4.678 -8.171 1.00 97.50 93 GLU A C 1
ATOM 717 O O . GLU A 1 93 ? -5.210 5.499 -9.084 1.00 97.50 93 GLU A O 1
ATOM 722 N N . ASN A 1 94 ? -5.399 5.082 -6.899 1.00 97.06 94 ASN A N 1
ATOM 723 C CA . ASN A 1 94 ? -5.233 6.475 -6.512 1.00 97.06 94 ASN A CA 1
ATOM 724 C C . ASN A 1 94 ? -3.739 6.818 -6.434 1.00 97.06 94 ASN A C 1
ATOM 726 O O . ASN A 1 94 ? -3.050 6.390 -5.511 1.00 97.06 94 ASN A O 1
ATOM 730 N N . TRP A 1 95 ? -3.253 7.632 -7.377 1.00 97.31 95 TRP A N 1
ATOM 731 C CA . TRP A 1 95 ? -1.830 7.982 -7.460 1.00 97.31 95 TRP A CA 1
ATOM 732 C C . TRP A 1 95 ? -1.236 8.534 -6.146 1.00 97.31 95 TRP A C 1
ATOM 734 O O . TRP A 1 95 ? -0.231 7.985 -5.697 1.00 97.31 95 TRP A O 1
ATOM 744 N N . PRO A 1 96 ? -1.834 9.541 -5.472 1.00 98.31 96 PRO A N 1
ATOM 745 C CA . PRO A 1 96 ? -1.315 10.019 -4.188 1.00 98.31 96 PRO A CA 1
ATOM 746 C C . PRO A 1 96 ? -1.216 8.935 -3.108 1.00 98.31 96 PRO A C 1
ATOM 748 O O . PRO A 1 96 ? -0.232 8.890 -2.375 1.00 98.31 96 PRO A O 1
ATOM 751 N N . ALA A 1 97 ? -2.218 8.058 -3.000 1.00 98.19 97 ALA A N 1
ATOM 752 C CA . ALA A 1 97 ? -2.196 6.970 -2.029 1.00 98.19 97 ALA A CA 1
ATOM 753 C C . ALA A 1 97 ? -1.144 5.910 -2.377 1.00 98.19 97 ALA A C 1
ATOM 755 O O . ALA A 1 97 ? -0.438 5.446 -1.483 1.00 98.19 97 ALA A O 1
ATOM 756 N N . TYR A 1 98 ? -1.026 5.544 -3.657 1.00 98.62 98 TYR A N 1
ATOM 757 C CA . TYR A 1 98 ? 0.010 4.634 -4.140 1.00 98.62 98 TYR A CA 1
ATOM 758 C C . TYR A 1 98 ? 1.403 5.161 -3.783 1.00 98.62 98 TYR A C 1
ATOM 760 O O . TYR A 1 98 ? 2.169 4.456 -3.131 1.00 98.62 98 TYR A O 1
ATOM 768 N N . ASP A 1 99 ? 1.702 6.409 -4.153 1.00 98.50 99 ASP A N 1
ATOM 769 C CA . ASP A 1 99 ? 3.011 7.029 -3.932 1.00 98.50 99 ASP A CA 1
ATOM 770 C C . ASP A 1 99 ? 3.339 7.132 -2.435 1.00 98.50 99 ASP A C 1
ATOM 772 O O . ASP A 1 99 ? 4.429 6.762 -1.997 1.00 98.50 99 ASP A O 1
ATOM 776 N N . ALA A 1 100 ? 2.371 7.540 -1.609 1.00 98.56 100 ALA A N 1
ATOM 777 C CA . ALA A 1 100 ? 2.548 7.579 -0.161 1.00 98.56 100 ALA A CA 1
ATOM 778 C C . ALA A 1 100 ? 2.805 6.184 0.435 1.00 98.56 100 ALA A C 1
ATOM 780 O O . ALA A 1 100 ? 3.670 6.033 1.298 1.00 98.56 100 ALA A O 1
ATOM 781 N N . ILE A 1 101 ? 2.094 5.150 -0.020 1.00 98.56 101 ILE A N 1
ATOM 782 C CA . ILE A 1 101 ? 2.283 3.777 0.468 1.00 98.56 101 ILE A CA 1
ATOM 783 C C . ILE A 1 101 ? 3.629 3.209 0.011 1.00 98.56 101 ILE A C 1
ATOM 785 O O . ILE A 1 101 ? 4.320 2.578 0.815 1.00 98.56 101 ILE A O 1
ATOM 789 N N . ASP A 1 102 ? 4.040 3.459 -1.231 1.00 98.50 102 ASP A N 1
ATOM 790 C CA . ASP A 1 102 ? 5.360 3.051 -1.713 1.00 98.50 102 ASP A CA 1
ATOM 791 C C . ASP A 1 102 ? 6.459 3.686 -0.842 1.00 98.50 102 ASP A C 1
ATOM 793 O O . ASP A 1 102 ? 7.266 2.987 -0.223 1.00 98.50 102 ASP A O 1
ATOM 797 N N . ASN A 1 103 ? 6.401 5.007 -0.653 1.00 98.19 103 ASN A N 1
ATOM 798 C CA . ASN A 1 103 ? 7.415 5.764 0.079 1.00 98.19 103 ASN A CA 1
ATOM 799 C C . ASN A 1 103 ? 7.445 5.486 1.593 1.00 98.19 103 ASN A C 1
ATOM 801 O O . ASN A 1 103 ? 8.525 5.410 2.184 1.00 98.19 103 ASN A O 1
ATOM 805 N N . LEU A 1 104 ? 6.288 5.344 2.250 1.00 97.94 104 LEU A N 1
ATOM 806 C CA . LEU A 1 104 ? 6.208 5.214 3.713 1.00 97.94 104 LEU A CA 1
ATOM 807 C C . LEU A 1 104 ? 6.293 3.764 4.202 1.00 97.94 104 LEU A C 1
ATOM 809 O O . LEU A 1 104 ? 6.729 3.522 5.330 1.00 97.94 104 LEU A O 1
ATOM 813 N N . TYR A 1 105 ? 5.871 2.795 3.386 1.00 97.56 105 TYR A N 1
ATOM 814 C CA . TYR A 1 105 ? 5.745 1.398 3.806 1.00 97.56 105 TYR A CA 1
ATOM 815 C C . TYR A 1 105 ? 6.697 0.459 3.058 1.00 97.56 105 TYR A C 1
ATOM 817 O O . TYR A 1 105 ? 7.405 -0.326 3.697 1.00 97.56 105 TYR A O 1
ATOM 825 N N . VAL A 1 106 ? 6.756 0.544 1.726 1.00 97.31 106 VAL A N 1
ATOM 826 C CA . VAL A 1 106 ? 7.494 -0.421 0.894 1.00 97.31 106 VAL A CA 1
ATOM 827 C C . VAL A 1 106 ? 8.977 -0.070 0.787 1.00 97.31 106 VAL A C 1
ATOM 829 O O . VAL A 1 106 ? 9.827 -0.888 1.158 1.00 97.31 106 VAL A O 1
ATOM 832 N N . ALA A 1 107 ? 9.310 1.144 0.351 1.00 96.19 107 ALA A N 1
ATOM 833 C CA . ALA A 1 107 ? 10.687 1.588 0.151 1.00 96.19 107 ALA A CA 1
ATOM 834 C C . ALA A 1 107 ? 11.572 1.427 1.409 1.00 96.19 107 ALA A C 1
ATOM 836 O O . ALA A 1 107 ? 12.677 0.884 1.288 1.00 96.19 107 ALA A O 1
ATOM 837 N N . PRO A 1 108 ? 11.113 1.753 2.640 1.00 93.75 108 PRO A N 1
ATOM 838 C CA . PRO A 1 108 ? 11.913 1.536 3.846 1.00 93.75 108 PRO A CA 1
ATOM 839 C C . PRO A 1 108 ? 12.190 0.056 4.135 1.00 93.75 108 PRO A C 1
ATOM 841 O O . PRO A 1 108 ? 13.228 -0.285 4.706 1.00 93.75 108 PRO A O 1
ATOM 844 N N . ALA A 1 109 ? 11.279 -0.849 3.764 1.00 89.75 109 ALA A N 1
ATOM 845 C CA . ALA A 1 109 ? 11.500 -2.283 3.922 1.00 89.75 109 ALA A CA 1
ATOM 846 C C . ALA A 1 109 ? 12.538 -2.811 2.922 1.00 89.75 109 ALA A C 1
ATOM 848 O O . ALA A 1 109 ? 13.399 -3.603 3.305 1.00 89.75 109 ALA A O 1
ATOM 849 N N . LEU A 1 110 ? 12.508 -2.327 1.677 1.00 88.75 110 LEU A N 1
ATOM 850 C CA . LEU A 1 110 ? 13.501 -2.673 0.657 1.00 88.75 110 LEU A CA 1
ATOM 851 C C . LEU A 1 110 ? 14.895 -2.140 1.005 1.00 88.75 110 LEU A C 1
ATOM 853 O O . LEU A 1 110 ? 15.877 -2.866 0.854 1.00 88.75 110 LEU A O 1
ATOM 857 N N . ALA A 1 111 ? 14.985 -0.918 1.536 1.00 87.25 111 ALA A N 1
ATOM 858 C CA . ALA A 1 111 ? 16.248 -0.337 1.989 1.00 87.25 111 ALA A CA 1
ATOM 859 C C . ALA A 1 111 ? 16.899 -1.181 3.102 1.00 87.25 111 ALA A C 1
ATOM 861 O O . ALA A 1 111 ? 18.076 -1.530 3.010 1.00 87.25 111 ALA A O 1
ATOM 862 N N . ARG A 1 112 ? 16.116 -1.612 4.102 1.00 77.06 112 ARG A N 1
ATOM 863 C CA . ARG A 1 112 ? 16.593 -2.516 5.169 1.00 77.06 112 ARG A CA 1
ATOM 864 C C . ARG A 1 112 ? 17.079 -3.860 4.631 1.00 77.06 112 ARG A C 1
ATOM 866 O O . ARG A 1 112 ? 18.017 -4.440 5.175 1.00 77.06 112 ARG A O 1
ATOM 873 N N . ASP A 1 113 ? 16.436 -4.394 3.598 1.00 63.53 113 ASP A N 1
ATOM 874 C CA . ASP A 1 113 ? 16.874 -5.642 2.972 1.00 63.53 113 ASP A CA 1
ATOM 875 C C . ASP A 1 113 ? 18.162 -5.456 2.154 1.00 63.53 113 ASP A C 1
ATOM 877 O O . ASP A 1 113 ? 19.027 -6.335 2.171 1.00 63.53 113 ASP A O 1
ATOM 881 N N . ALA A 1 114 ? 18.347 -4.305 1.503 1.00 61.75 114 ALA A N 1
ATOM 882 C CA . ALA A 1 114 ? 19.588 -3.967 0.809 1.00 61.75 114 ALA A CA 1
ATOM 883 C C . ALA A 1 114 ? 20.776 -3.818 1.780 1.00 61.75 114 ALA A C 1
ATOM 885 O O . ALA A 1 114 ? 21.842 -4.380 1.527 1.00 61.75 114 ALA A O 1
ATOM 886 N N . GLU A 1 115 ? 20.585 -3.160 2.928 1.00 58.56 115 GLU A N 1
ATOM 887 C CA . GLU A 1 115 ? 21.606 -3.044 3.985 1.00 58.56 115 GLU A CA 1
ATOM 888 C C . GLU A 1 115 ? 22.075 -4.417 4.504 1.00 58.56 115 GLU A C 1
ATOM 890 O O . GLU A 1 115 ? 23.276 -4.652 4.699 1.00 58.56 115 GLU A O 1
ATOM 895 N N . LYS A 1 116 ? 21.142 -5.367 4.675 1.00 56.72 116 LYS A N 1
ATOM 896 C CA . LYS A 1 116 ? 21.469 -6.754 5.053 1.00 56.72 116 LYS A CA 1
ATOM 897 C C . LYS A 1 116 ? 22.304 -7.463 3.980 1.00 56.72 116 LYS A C 1
ATOM 899 O O . LYS A 1 116 ? 23.213 -8.218 4.326 1.00 56.72 116 LYS A O 1
ATOM 904 N N . ASN A 1 117 ? 22.022 -7.217 2.698 1.00 52.91 117 ASN A N 1
ATOM 905 C CA . ASN A 1 117 ? 22.732 -7.847 1.579 1.00 52.91 117 ASN A CA 1
ATOM 906 C C . ASN A 1 117 ? 24.151 -7.285 1.377 1.00 52.91 117 ASN A C 1
ATOM 908 O O . ASN A 1 117 ? 25.074 -8.060 1.133 1.00 52.91 117 ASN A O 1
ATOM 912 N N . VAL A 1 118 ? 24.364 -5.974 1.545 1.00 42.88 118 VAL A N 1
ATOM 913 C CA . VAL A 1 118 ? 25.703 -5.348 1.438 1.00 42.88 118 VAL A CA 1
ATOM 914 C C . VAL A 1 118 ? 26.639 -5.804 2.566 1.00 42.88 118 VAL A C 1
ATOM 916 O O . VAL A 1 118 ? 27.842 -5.951 2.365 1.00 42.88 118 VAL A O 1
ATOM 919 N N . SER A 1 119 ? 26.097 -6.134 3.742 1.00 46.28 119 SER A N 1
ATOM 920 C CA . SER A 1 119 ? 26.886 -6.637 4.880 1.00 46.28 119 SER A CA 1
ATOM 921 C C . SER A 1 119 ? 27.488 -8.038 4.666 1.00 46.28 119 SER A C 1
ATOM 923 O O . SER A 1 119 ? 28.305 -8.480 5.471 1.00 46.28 119 SER A O 1
ATOM 925 N N . SER A 1 120 ? 27.091 -8.752 3.606 1.00 45.62 120 SER A N 1
ATOM 926 C CA . SER A 1 120 ? 27.553 -10.117 3.313 1.00 45.62 120 SER A CA 1
ATOM 927 C C . SER A 1 120 ? 28.740 -10.172 2.334 1.00 45.62 120 SER A C 1
ATOM 929 O O . SER A 1 120 ? 29.324 -11.239 2.162 1.00 45.62 120 SER A O 1
ATOM 931 N N . SER A 1 121 ? 29.151 -9.053 1.719 1.00 45.22 121 SER A N 1
ATOM 932 C CA . SER A 1 121 ? 30.220 -9.029 0.702 1.00 45.22 121 SER A CA 1
ATOM 933 C C . SER A 1 121 ? 31.608 -8.598 1.206 1.00 45.22 121 SER A C 1
ATOM 935 O O . SER A 1 121 ? 32.503 -8.397 0.390 1.00 45.22 121 SER A O 1
ATOM 937 N N . SER A 1 122 ? 31.843 -8.467 2.519 1.00 48.75 122 SER A N 1
ATOM 938 C CA . SER A 1 122 ? 33.124 -7.968 3.067 1.00 48.75 122 SER A CA 1
ATOM 939 C C . SER A 1 122 ? 33.943 -8.996 3.866 1.00 48.75 122 SER A C 1
ATOM 941 O O . SER A 1 122 ? 34.590 -8.643 4.848 1.00 48.75 122 SER A O 1
ATOM 943 N N . SER A 1 123 ? 33.951 -10.266 3.454 1.00 50.97 123 SER A N 1
ATOM 944 C CA . SER A 1 123 ? 34.897 -11.263 3.983 1.00 50.97 123 SER A CA 1
ATOM 945 C C . SER A 1 123 ? 35.451 -12.167 2.877 1.00 50.97 123 SER A C 1
ATOM 947 O O . SER A 1 123 ? 35.313 -13.387 2.920 1.00 50.97 123 SER A O 1
ATOM 949 N N . ALA A 1 124 ? 36.138 -11.579 1.900 1.00 46.97 124 ALA A N 1
ATOM 950 C CA . ALA A 1 124 ? 37.239 -12.290 1.260 1.00 46.97 124 ALA A CA 1
ATOM 951 C C . ALA A 1 124 ? 38.474 -12.082 2.146 1.00 46.97 124 ALA A C 1
ATOM 953 O O . ALA A 1 124 ? 39.243 -11.143 1.956 1.00 46.97 124 ALA A O 1
ATOM 954 N N . GLY A 1 125 ? 38.603 -12.910 3.186 1.00 43.66 125 GLY A N 1
ATOM 955 C CA . GLY A 1 125 ? 39.830 -12.992 3.965 1.00 43.66 125 GLY A CA 1
ATOM 956 C C . GLY A 1 125 ? 40.945 -13.475 3.047 1.00 43.66 125 GLY A C 1
ATOM 957 O O . GLY A 1 125 ? 40.926 -14.614 2.586 1.00 43.66 125 GLY A O 1
ATOM 958 N N . THR A 1 126 ? 41.900 -12.602 2.751 1.00 45.53 126 THR A N 1
ATOM 959 C CA . THR A 1 126 ? 43.194 -12.988 2.202 1.00 45.53 126 THR A CA 1
ATOM 960 C C . THR A 1 126 ? 43.867 -13.896 3.223 1.00 45.53 126 THR A C 1
ATOM 962 O O . THR A 1 126 ? 44.353 -13.446 4.258 1.00 45.53 126 THR A O 1
ATOM 965 N N . SER A 1 127 ? 43.852 -15.198 2.953 1.00 52.50 127 SER A N 1
ATOM 966 C CA . SER A 1 127 ? 44.631 -16.164 3.715 1.00 52.50 127 SER A CA 1
ATOM 967 C C . SER A 1 127 ? 46.102 -15.919 3.386 1.00 52.50 127 SER A C 1
ATOM 969 O O . SER A 1 127 ? 46.596 -16.365 2.354 1.00 52.50 127 SER A O 1
ATOM 971 N N . VAL A 1 128 ? 46.789 -15.141 4.222 1.00 53.59 128 VAL A N 1
ATOM 972 C CA . VAL A 1 128 ? 48.251 -15.087 4.210 1.00 53.59 128 VAL A CA 1
ATOM 973 C C . VAL A 1 128 ? 48.728 -16.406 4.810 1.00 53.59 128 VAL A C 1
ATOM 975 O O . VAL A 1 128 ? 48.514 -16.673 5.991 1.00 53.59 128 VAL A O 1
ATOM 978 N N . GLU A 1 129 ? 49.296 -17.256 3.959 1.00 53.53 129 GLU A N 1
ATOM 979 C CA . GLU A 1 129 ? 49.968 -18.501 4.325 1.00 53.53 129 GLU A CA 1
ATOM 980 C C . GLU A 1 129 ? 50.998 -18.242 5.436 1.00 53.53 129 GLU A C 1
ATOM 982 O O . GLU A 1 129 ? 51.880 -17.390 5.306 1.00 53.53 129 GLU A O 1
ATOM 987 N N . ALA A 1 130 ? 50.880 -18.969 6.547 1.00 59.88 130 ALA A N 1
ATOM 988 C CA . ALA A 1 130 ? 51.905 -18.992 7.581 1.00 59.88 130 ALA A CA 1
ATOM 989 C C . ALA A 1 130 ? 53.135 -19.765 7.063 1.00 59.88 130 ALA A C 1
ATOM 991 O O . ALA A 1 130 ? 52.963 -20.802 6.420 1.00 59.88 130 ALA A O 1
ATOM 992 N N . PRO A 1 131 ? 54.374 -19.315 7.333 1.00 57.25 131 PRO A N 1
ATOM 993 C CA . PRO A 1 131 ? 55.559 -20.044 6.901 1.00 57.25 131 PRO A CA 1
AT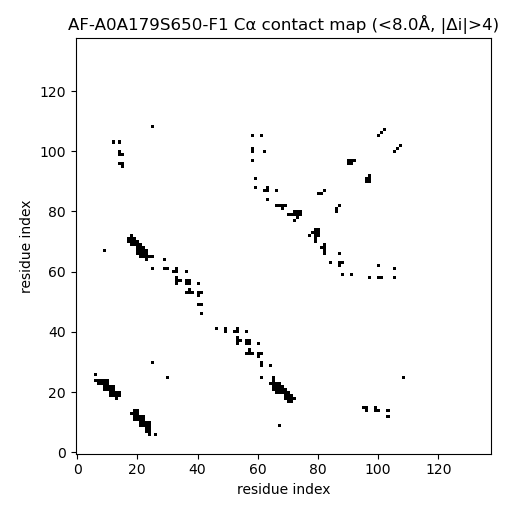OM 994 C C . PRO A 1 131 ? 55.679 -21.389 7.636 1.00 57.25 131 PRO A C 1
ATOM 996 O O . PRO A 1 131 ? 55.473 -21.479 8.846 1.00 57.25 131 PRO A O 1
ATOM 999 N N . ASN A 1 132 ? 56.026 -22.435 6.883 1.00 65.38 132 ASN A N 1
ATOM 1000 C CA . ASN A 1 132 ? 56.201 -23.801 7.375 1.00 65.38 132 ASN A CA 1
ATOM 1001 C C . ASN A 1 132 ? 57.386 -23.905 8.354 1.00 65.38 132 ASN A C 1
ATOM 1003 O O . ASN A 1 132 ? 58.532 -23.671 7.971 1.00 65.38 132 ASN A O 1
ATOM 1007 N N . THR A 1 133 ? 57.126 -24.335 9.592 1.00 55.50 133 THR A N 1
ATOM 1008 C CA . THR A 1 133 ? 58.157 -24.652 10.596 1.00 55.50 133 THR A CA 1
ATOM 1009 C C . THR A 1 133 ? 58.382 -26.162 10.651 1.00 55.50 133 THR A C 1
ATOM 1011 O O . THR A 1 133 ? 57.819 -26.852 11.497 1.00 55.50 133 THR A O 1
ATOM 1014 N N . ALA A 1 134 ? 59.203 -26.696 9.750 1.00 59.12 134 ALA A N 1
ATOM 1015 C CA . ALA A 1 134 ? 59.798 -28.019 9.923 1.00 59.12 134 ALA A CA 1
ATOM 1016 C C . ALA A 1 134 ? 61.198 -28.040 9.298 1.00 59.12 134 ALA A C 1
ATOM 1018 O O . ALA A 1 134 ? 61.356 -27.943 8.083 1.00 59.12 134 ALA A O 1
ATOM 1019 N N . THR A 1 135 ? 62.221 -28.136 10.141 1.00 59.12 135 THR A N 1
ATOM 1020 C CA . THR A 1 135 ? 63.612 -28.370 9.741 1.00 59.12 135 THR A CA 1
ATOM 1021 C C . THR A 1 135 ? 63.805 -29.846 9.370 1.00 59.12 135 THR A C 1
ATOM 1023 O O . THR A 1 135 ? 63.363 -30.710 10.130 1.00 59.12 135 THR A O 1
ATOM 1026 N N . PRO A 1 136 ? 64.467 -30.174 8.244 1.00 52.97 136 PRO A N 1
ATOM 1027 C CA . PRO A 1 136 ? 64.766 -31.558 7.901 1.00 52.97 136 PRO A CA 1
ATOM 1028 C C . PRO A 1 136 ? 65.958 -32.065 8.724 1.00 52.97 136 PRO A C 1
ATOM 1030 O O . PRO A 1 136 ? 66.938 -31.348 8.934 1.00 52.97 136 PRO A O 1
ATOM 1033 N N . VAL A 1 137 ? 65.864 -33.310 9.184 1.00 55.66 137 VAL A N 1
ATOM 1034 C CA . VAL A 1 137 ? 66.968 -34.074 9.784 1.00 55.66 137 VAL A CA 1
ATOM 1035 C C . VAL A 1 137 ? 67.768 -34.757 8.672 1.00 55.66 137 VAL A C 1
ATOM 1037 O O . VAL A 1 137 ? 67.174 -35.282 7.730 1.00 55.66 137 VAL A O 1
ATOM 1040 N N . ALA A 1 138 ? 69.097 -34.687 8.785 1.00 57.72 138 ALA A N 1
ATOM 1041 C CA . ALA A 1 138 ? 70.071 -35.338 7.906 1.00 57.72 138 ALA A CA 1
ATOM 1042 C C . ALA A 1 138 ? 70.238 -36.829 8.228 1.00 57.72 138 ALA A C 1
ATOM 1044 O O . ALA A 1 138 ? 70.045 -37.196 9.411 1.00 57.72 138 ALA A O 1
#